Protein AF-A0A7S0WYT6-F1 (afdb_monomer_lite)

Secondary structure (DSSP, 8-state):
------------PPPP----S-EEEEE--EETTEEPTT-SEEEEE---SB-GGG-EEESHHHHSPPPTTS-EEEEEE-BBTTSPBP------EEEEEEETTT--EEEPEEEE-SSSEEEEEE--SSSS-EEEEEEETTEESSTT-EE-

pLDDT: mean 87.5, std 14.2, range [32.12, 97.56]

Radius of gyration: 25.51 Å; chains: 1; bounding box: 51×22×93 Å

Structure (mmCIF, N/CA/C/O backbone):
data_AF-A0A7S0WYT6-F1
#
_entry.id   AF-A0A7S0WYT6-F1
#
loop_
_atom_site.group_PDB
_atom_site.id
_atom_site.type_symbol
_atom_site.label_atom_id
_atom_site.label_alt_id
_atom_site.label_comp_id
_atom_site.label_asym_id
_atom_site.label_entity_id
_atom_site.label_seq_id
_atom_site.pdbx_PDB_ins_code
_atom_site.Cartn_x
_atom_site.Cartn_y
_atom_site.Cartn_z
_atom_site.occupancy
_atom_site.B_iso_or_equiv
_atom_site.auth_seq_id
_atom_site.auth_comp_id
_atom_site.auth_asym_id
_atom_site.auth_atom_id
_atom_site.pdbx_PDB_model_num
ATOM 1 N N . ALA A 1 1 ? -25.643 6.277 72.060 1.00 36.69 1 ALA A N 1
ATOM 2 C CA . ALA A 1 1 ? -26.401 6.369 70.794 1.00 36.69 1 ALA A CA 1
ATOM 3 C C . ALA A 1 1 ? -26.158 7.767 70.252 1.00 36.69 1 ALA A C 1
ATOM 5 O O . ALA A 1 1 ? -26.288 8.699 71.020 1.00 36.69 1 ALA A O 1
ATOM 6 N N . GLY A 1 2 ? -25.690 8.023 69.045 1.00 42.62 2 GLY A N 1
ATOM 7 C CA . GLY A 1 2 ? -25.698 7.273 67.800 1.00 42.62 2 GLY A CA 1
ATOM 8 C C . GLY A 1 2 ? -25.715 8.370 66.735 1.00 42.62 2 GLY A C 1
ATOM 9 O O . GLY A 1 2 ? -26.613 9.202 66.742 1.00 42.62 2 GLY A O 1
ATOM 10 N N . GLY A 1 3 ? -24.684 8.436 65.904 1.00 32.12 3 GLY A N 1
ATOM 11 C CA . GLY A 1 3 ? -24.522 9.494 64.909 1.00 32.12 3 GLY A CA 1
ATOM 12 C C . GLY A 1 3 ? -23.553 9.023 63.841 1.00 32.12 3 GLY A C 1
ATOM 13 O O . GLY A 1 3 ? -22.456 9.553 63.716 1.00 32.12 3 GLY A O 1
ATOM 14 N N . GLY A 1 4 ? -23.919 7.929 63.169 1.00 35.72 4 GLY A N 1
ATOM 15 C CA . GLY A 1 4 ? -23.145 7.349 62.078 1.00 35.72 4 GLY A CA 1
ATOM 16 C C . GLY A 1 4 ? -23.182 8.274 60.868 1.00 35.72 4 GLY A C 1
ATOM 17 O O . GLY A 1 4 ? -24.250 8.551 60.328 1.00 35.72 4 GLY A O 1
ATOM 18 N N . GLY A 1 5 ? -22.007 8.760 60.469 1.00 38.59 5 GLY A N 1
ATOM 19 C CA . GLY A 1 5 ? -21.818 9.541 59.257 1.00 38.59 5 GLY A CA 1
ATOM 20 C C . GLY A 1 5 ? -22.113 8.696 58.020 1.00 38.59 5 GLY A C 1
ATOM 21 O O . GLY A 1 5 ? -21.422 7.719 57.741 1.00 38.59 5 GLY A O 1
ATOM 22 N N . GLY A 1 6 ? -23.141 9.089 57.272 1.00 42.03 6 GLY A N 1
ATOM 23 C CA . GLY A 1 6 ? -23.425 8.572 55.939 1.00 42.03 6 GLY A CA 1
ATOM 24 C C . GLY A 1 6 ? -22.492 9.214 54.920 1.00 42.03 6 GLY A C 1
ATOM 25 O O . GLY A 1 6 ? -22.846 10.206 54.290 1.00 42.03 6 GLY A O 1
ATOM 26 N N . GLY A 1 7 ? -21.291 8.662 54.765 1.00 41.72 7 GLY A N 1
ATOM 27 C CA . GLY A 1 7 ? -20.429 8.977 53.632 1.00 41.72 7 GLY A CA 1
ATOM 28 C C . GLY A 1 7 ? -20.931 8.245 52.392 1.00 41.72 7 GLY A C 1
ATOM 29 O O . GLY A 1 7 ? -20.541 7.104 52.159 1.00 41.72 7 GLY A O 1
ATOM 30 N N . SER A 1 8 ? -21.781 8.877 51.577 1.00 53.44 8 SER A N 1
ATOM 31 C CA . SER A 1 8 ? -22.044 8.406 50.212 1.00 53.44 8 SER A CA 1
ATOM 32 C C . SER A 1 8 ? -20.834 8.743 49.335 1.00 53.44 8 SER A C 1
ATOM 34 O O . SER A 1 8 ? -20.853 9.671 48.525 1.00 53.44 8 SER A O 1
ATOM 36 N N . GLY A 1 9 ? -19.735 8.026 49.548 1.00 48.12 9 GLY A N 1
ATOM 37 C CA . GLY A 1 9 ? -18.594 8.071 48.651 1.00 48.12 9 GLY A CA 1
ATOM 38 C C . GLY A 1 9 ? -18.970 7.331 47.378 1.00 48.12 9 GLY A C 1
ATOM 39 O O . GLY A 1 9 ? -18.935 6.104 47.352 1.00 48.12 9 GLY A O 1
ATOM 40 N N . ALA A 1 10 ? -19.348 8.053 46.323 1.00 57.09 10 ALA A N 1
ATOM 41 C CA . ALA A 1 10 ? -19.330 7.485 44.983 1.00 57.09 10 ALA A CA 1
ATOM 42 C C . ALA A 1 10 ? -17.871 7.119 44.676 1.00 57.09 10 ALA A C 1
ATOM 44 O O . ALA A 1 10 ? -17.059 7.978 44.336 1.00 57.09 10 ALA A O 1
ATOM 45 N N . MET A 1 11 ? -17.511 5.856 44.896 1.00 59.53 11 MET A N 1
ATOM 46 C CA . MET A 1 11 ? -16.170 5.363 44.629 1.00 59.53 11 MET A CA 1
ATOM 47 C C . MET A 1 11 ? -16.034 5.211 43.113 1.00 59.53 11 MET A C 1
ATOM 49 O O . MET A 1 11 ? -16.543 4.263 42.519 1.00 59.53 11 MET A O 1
ATOM 53 N N . ALA A 1 12 ? -15.397 6.188 42.472 1.00 59.84 12 ALA A N 1
ATOM 54 C CA . ALA A 1 12 ? -15.002 6.068 41.079 1.00 59.84 12 ALA A CA 1
ATOM 55 C C . ALA A 1 12 ? -13.843 5.066 41.001 1.00 59.84 12 ALA A C 1
ATOM 57 O O . ALA A 1 12 ? -12.734 5.353 41.445 1.00 59.84 12 ALA A O 1
ATOM 58 N N . MET A 1 13 ? -14.111 3.873 40.475 1.00 64.19 13 MET A N 1
ATOM 59 C CA . MET A 1 13 ? -13.068 2.926 40.095 1.00 64.19 13 MET A CA 1
ATOM 60 C C . MET A 1 13 ? -12.793 3.087 38.602 1.00 64.19 13 MET A C 1
ATOM 62 O O . MET A 1 13 ? -13.696 2.931 37.780 1.00 64.19 13 MET A O 1
ATOM 66 N N . THR A 1 14 ? -11.549 3.402 38.255 1.00 71.81 14 THR A N 1
ATOM 67 C CA . THR A 1 14 ? -11.093 3.455 36.863 1.00 71.81 14 THR A CA 1
ATOM 68 C C . THR A 1 14 ? -10.536 2.090 36.485 1.00 71.81 14 THR A C 1
ATOM 70 O O . THR A 1 14 ? -9.624 1.590 37.140 1.00 71.81 14 THR A O 1
ATOM 73 N N . PHE A 1 15 ? -11.081 1.479 35.434 1.00 63.91 15 PHE A N 1
ATOM 74 C CA . PHE A 1 15 ? -10.466 0.319 34.797 1.00 63.91 15 PHE A CA 1
ATOM 75 C C . PHE A 1 15 ? -9.676 0.798 33.582 1.00 63.91 15 PHE A C 1
ATOM 77 O O . PHE A 1 15 ? -10.252 1.362 32.651 1.00 63.91 15 PHE A O 1
ATOM 84 N N . GLU A 1 16 ? -8.364 0.587 33.599 1.00 72.62 16 GLU A N 1
ATOM 85 C CA . GLU A 1 16 ? -7.486 0.944 32.490 1.00 72.62 16 GLU A CA 1
ATOM 86 C C . GLU A 1 16 ? -7.176 -0.295 31.648 1.00 72.62 16 GLU A C 1
ATOM 88 O O . GLU A 1 16 ? -6.753 -1.333 32.153 1.00 72.62 16 GLU A O 1
ATOM 93 N N . GLY A 1 17 ? -7.395 -0.185 30.340 1.00 68.00 17 GLY A N 1
ATOM 94 C CA . GLY A 1 17 ? -7.061 -1.217 29.368 1.00 68.00 17 GLY A CA 1
ATOM 95 C C . GLY A 1 17 ? -6.844 -0.597 27.993 1.00 68.00 17 GLY A C 1
ATOM 96 O O . GLY A 1 17 ? -7.594 0.287 27.582 1.00 68.00 17 GLY A O 1
ATOM 97 N N . ALA A 1 18 ? -5.814 -1.048 27.279 1.00 79.12 18 ALA A N 1
ATOM 98 C CA . ALA A 1 18 ? -5.506 -0.570 25.935 1.00 79.12 18 ALA A CA 1
ATOM 99 C C . ALA A 1 18 ? -6.104 -1.512 24.879 1.00 79.12 18 ALA A C 1
ATOM 101 O O . ALA A 1 18 ? -5.692 -2.667 24.757 1.00 79.12 18 ALA A O 1
ATOM 102 N N . LEU A 1 19 ? -7.055 -1.014 24.086 1.00 82.12 19 LEU A N 1
ATOM 103 C CA . LEU A 1 19 ? -7.553 -1.715 22.903 1.00 82.12 19 LEU A CA 1
ATOM 104 C C . LEU A 1 19 ? -6.652 -1.378 21.710 1.00 82.12 19 LEU A C 1
ATOM 106 O O . LEU A 1 19 ? -6.707 -0.274 21.178 1.00 82.12 19 LEU A O 1
ATOM 110 N N . THR A 1 20 ? -5.803 -2.320 21.302 1.00 86.38 20 THR A N 1
ATOM 111 C CA . THR A 1 20 ? -4.830 -2.119 20.208 1.00 86.38 20 THR A CA 1
ATOM 112 C C . THR A 1 20 ? -5.302 -2.653 18.860 1.00 86.38 20 THR A C 1
ATOM 114 O O . THR A 1 20 ? -4.690 -2.360 17.832 1.00 86.38 20 THR A O 1
ATOM 117 N N . LYS A 1 21 ? -6.383 -3.440 18.839 1.00 90.56 21 LYS A N 1
ATOM 118 C CA . LYS A 1 21 ? -6.998 -3.931 17.608 1.00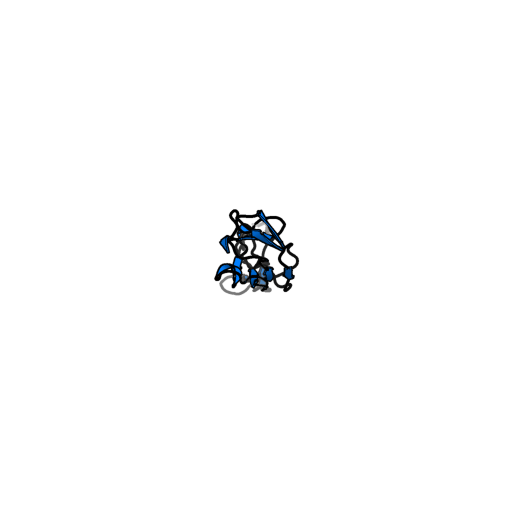 90.56 21 LYS A CA 1
ATOM 119 C C . LYS A 1 21 ? -8.188 -3.061 17.229 1.00 90.56 21 LYS A C 1
ATOM 121 O O . LYS A 1 21 ? -9.011 -2.711 18.069 1.00 90.56 21 LYS A O 1
ATOM 126 N N . ALA A 1 22 ? -8.246 -2.687 15.957 1.00 89.50 22 ALA A N 1
ATOM 127 C CA . ALA A 1 22 ? -9.388 -1.968 15.422 1.00 89.50 22 ALA A CA 1
ATOM 128 C C . ALA A 1 22 ? -10.598 -2.906 15.363 1.00 89.50 22 ALA A C 1
ATOM 130 O O . ALA A 1 22 ? -10.467 -4.090 15.045 1.00 89.50 22 ALA A O 1
ATOM 131 N N . GLY A 1 23 ? -11.780 -2.382 15.669 1.00 88.94 23 GLY A N 1
ATOM 132 C CA . GLY A 1 23 ? -12.997 -3.182 15.697 1.00 88.94 23 GLY A CA 1
ATOM 133 C C . GLY A 1 23 ? -14.072 -2.639 16.627 1.00 88.94 23 GLY A C 1
ATOM 134 O O . GLY A 1 23 ? -13.898 -1.636 17.322 1.00 88.94 23 GLY A O 1
ATOM 135 N N . GLY A 1 24 ? -15.220 -3.313 16.606 1.00 91.00 24 GLY A N 1
ATOM 136 C CA . GLY A 1 24 ? -16.305 -3.085 17.551 1.00 91.00 24 GLY A CA 1
ATOM 137 C C . GLY A 1 24 ? -16.140 -3.982 18.772 1.00 91.00 24 GLY A C 1
ATOM 138 O O . GLY A 1 24 ? -16.106 -5.203 18.644 1.00 91.00 24 GLY A O 1
ATOM 139 N N . TYR A 1 25 ? -16.085 -3.376 19.948 1.00 90.62 25 TYR A N 1
ATOM 140 C CA . TYR A 1 25 ? -16.010 -4.060 21.231 1.00 90.62 25 TYR A CA 1
ATOM 141 C C . TYR A 1 25 ? -17.313 -3.862 21.988 1.00 90.62 25 TYR A C 1
ATOM 143 O O . TYR A 1 25 ? -17.835 -2.750 22.054 1.00 90.62 25 TYR A O 1
ATOM 151 N N . VAL A 1 26 ? -17.831 -4.936 22.579 1.00 92.25 26 VAL A N 1
ATOM 152 C CA . VAL A 1 26 ? -18.978 -4.862 23.485 1.00 92.25 26 VAL A CA 1
ATOM 153 C C . VAL A 1 26 ? -18.448 -4.865 24.903 1.00 92.25 26 VAL A C 1
ATOM 155 O O . VAL A 1 26 ? -17.868 -5.847 25.359 1.00 92.25 26 VAL A O 1
ATOM 158 N N . VAL A 1 27 ? -18.671 -3.766 25.604 1.00 90.12 27 VAL A N 1
ATOM 159 C CA . VAL A 1 27 ? -18.346 -3.658 27.018 1.00 90.12 27 VAL A CA 1
ATOM 160 C C . VAL A 1 27 ? -19.629 -3.915 27.801 1.00 90.12 27 VAL A C 1
ATOM 162 O O . VAL A 1 27 ? -20.675 -3.324 27.516 1.00 90.12 27 VAL A O 1
ATOM 165 N N . ARG A 1 28 ? -19.559 -4.837 28.762 1.00 90.88 28 ARG A N 1
ATOM 166 C CA . ARG A 1 28 ? -20.655 -5.199 29.668 1.00 90.88 28 ARG A CA 1
ATOM 167 C C . ARG A 1 28 ? -20.284 -4.774 31.078 1.00 90.88 28 ARG A C 1
ATOM 169 O O . ARG A 1 28 ? -19.171 -5.034 31.522 1.00 90.88 28 ARG A O 1
ATOM 176 N N . ALA A 1 29 ? -21.233 -4.164 31.774 1.00 89.75 29 ALA A N 1
ATOM 177 C CA . ALA A 1 29 ? -21.134 -3.911 33.201 1.00 89.75 29 ALA A CA 1
ATOM 178 C C . ALA A 1 29 ? -22.257 -4.681 33.892 1.00 89.75 29 ALA A C 1
ATOM 180 O O . ALA A 1 29 ? -23.423 -4.539 33.517 1.00 89.75 29 ALA A O 1
ATOM 181 N N . THR A 1 30 ? -21.903 -5.503 34.877 1.00 92.31 30 THR A N 1
ATOM 182 C CA . THR A 1 30 ? -22.855 -6.336 35.616 1.00 92.31 30 THR A CA 1
ATOM 183 C C . THR A 1 30 ? -22.633 -6.217 37.116 1.00 92.31 30 THR A C 1
ATOM 185 O O . THR A 1 30 ? -21.488 -6.197 37.561 1.00 92.31 30 THR A O 1
ATOM 188 N N . VAL A 1 31 ? -23.714 -6.227 37.891 1.00 91.12 31 VAL A N 1
ATOM 189 C CA . VAL A 1 31 ? -23.699 -6.373 39.352 1.00 91.12 31 VAL A CA 1
ATOM 190 C C . VAL A 1 31 ? -24.420 -7.676 39.679 1.00 91.12 31 VAL A C 1
ATOM 192 O O . VAL A 1 31 ? -25.550 -7.870 39.240 1.00 91.12 31 VAL A O 1
ATOM 195 N N . GLU A 1 32 ? -23.750 -8.598 40.375 1.00 92.38 32 GLU A N 1
ATOM 196 C CA . GLU A 1 32 ? -24.288 -9.938 40.689 1.00 92.38 32 GLU A CA 1
ATOM 197 C C . GLU A 1 32 ? -24.815 -10.694 39.448 1.00 92.38 32 GLU A C 1
ATOM 199 O O . GLU A 1 32 ? -25.843 -11.365 39.480 1.00 92.38 32 GLU A O 1
ATOM 204 N N . GLY A 1 33 ? -24.135 -10.534 38.308 1.00 89.69 33 GLY A N 1
ATOM 205 C CA . GLY A 1 33 ? -24.532 -11.146 37.035 1.00 89.69 33 GLY A CA 1
ATOM 206 C C . GLY A 1 33 ? -25.697 -10.457 36.311 1.00 89.69 33 GLY A C 1
ATOM 207 O O . GLY A 1 33 ? -26.040 -10.869 35.205 1.00 89.69 33 GLY A O 1
ATOM 208 N N . LYS A 1 34 ? -26.282 -9.390 36.872 1.00 91.44 34 LYS A N 1
ATOM 209 C CA . LYS A 1 34 ? -27.325 -8.582 36.220 1.00 91.44 34 LYS A CA 1
ATOM 210 C C . LYS A 1 34 ? -26.717 -7.360 35.550 1.00 91.44 34 LYS A C 1
ATOM 212 O O . LYS A 1 34 ? -25.911 -6.659 36.156 1.00 91.44 34 LYS A O 1
ATOM 217 N N . GLU A 1 35 ? -27.109 -7.091 34.311 1.00 93.25 35 GLU A N 1
ATOM 218 C CA . GLU A 1 35 ? -26.617 -5.934 33.563 1.00 93.25 35 GLU A CA 1
ATOM 219 C C . GLU A 1 35 ? -27.028 -4.619 34.234 1.00 93.25 35 GLU A C 1
ATOM 221 O O . GLU A 1 35 ? -28.165 -4.432 34.675 1.00 93.25 35 GLU A O 1
ATOM 226 N N . VAL A 1 36 ? -26.075 -3.696 34.318 1.00 93.38 36 VAL A N 1
ATOM 227 C CA . VAL A 1 36 ? -26.322 -2.346 34.818 1.00 93.38 36 VAL A CA 1
ATOM 228 C C . VAL A 1 36 ? -27.105 -1.569 33.761 1.00 93.38 36 VAL A C 1
ATOM 230 O O . VAL A 1 36 ? -26.815 -1.652 32.569 1.00 93.38 36 VAL A O 1
ATOM 233 N N . ARG A 1 37 ? -28.086 -0.764 34.183 1.00 91.31 37 ARG A N 1
ATOM 234 C CA . ARG A 1 37 ? -28.873 0.077 33.269 1.00 91.31 37 ARG A CA 1
ATOM 235 C C . ARG A 1 37 ? -27.957 0.927 32.378 1.00 91.31 37 ARG A C 1
ATOM 237 O O . ARG A 1 37 ? -27.081 1.631 32.873 1.00 91.31 37 ARG A O 1
ATOM 244 N N . GLY A 1 38 ? -28.202 0.892 31.068 1.00 89.25 38 GLY A N 1
ATOM 245 C CA . GLY A 1 38 ? -27.382 1.594 30.073 1.00 89.25 38 GLY A CA 1
ATOM 246 C C . GLY A 1 38 ? -26.171 0.799 29.569 1.00 89.25 38 GLY A C 1
ATOM 247 O O . GLY A 1 38 ? -25.394 1.335 28.780 1.00 89.25 38 GLY A O 1
ATOM 248 N N . TRP A 1 39 ? -26.031 -0.460 29.993 1.00 92.31 39 TRP A N 1
ATOM 249 C CA . TRP A 1 39 ? -25.067 -1.434 29.486 1.00 92.31 39 TRP A CA 1
ATOM 250 C C . TRP A 1 39 ? -25.807 -2.663 28.938 1.00 92.31 39 TRP A C 1
ATOM 252 O O . TRP A 1 39 ? -26.894 -2.960 29.431 1.00 92.31 39 TRP A O 1
ATOM 262 N N . PRO A 1 40 ? -25.257 -3.377 27.938 1.00 93.19 40 PRO A N 1
ATOM 263 C CA . PRO A 1 40 ? -23.948 -3.189 27.300 1.00 93.19 40 PRO A CA 1
ATOM 264 C C . PRO A 1 40 ? -23.813 -1.924 26.442 1.00 93.19 40 PRO A C 1
ATOM 266 O O . PRO A 1 40 ? -24.799 -1.351 25.982 1.00 93.19 40 PRO A O 1
ATOM 269 N N . ARG A 1 41 ? -22.565 -1.515 26.182 1.00 92.75 41 ARG A N 1
ATOM 270 C CA . ARG A 1 41 ? -22.226 -0.435 25.241 1.00 92.75 41 ARG A CA 1
ATOM 271 C C . ARG A 1 41 ? -21.231 -0.913 24.194 1.00 92.75 41 ARG A C 1
ATOM 273 O O . ARG A 1 41 ? -20.374 -1.747 24.475 1.00 92.75 41 ARG A O 1
ATOM 280 N N . ILE A 1 42 ? -21.340 -0.351 22.993 1.00 91.69 42 ILE A N 1
ATOM 281 C CA . ILE A 1 42 ? -20.407 -0.609 21.896 1.00 91.69 42 ILE A CA 1
ATOM 282 C C . ILE A 1 42 ? -19.336 0.479 21.894 1.00 91.69 42 ILE A C 1
ATOM 284 O O . ILE A 1 42 ? -19.653 1.667 21.833 1.00 91.69 42 ILE A O 1
ATOM 288 N N . VAL A 1 43 ? -18.075 0.062 21.916 1.00 90.44 43 VAL A N 1
ATOM 289 C CA . VAL A 1 43 ? -16.901 0.913 21.718 1.00 90.44 43 VAL A CA 1
ATOM 290 C C . VAL A 1 43 ? -16.320 0.587 20.348 1.00 90.44 43 VAL A C 1
ATOM 292 O O . VAL A 1 43 ? -16.053 -0.575 20.049 1.00 90.44 43 VAL A O 1
ATOM 295 N N . ARG A 1 44 ? -16.146 1.596 19.492 1.00 91.00 44 ARG A N 1
ATOM 296 C CA . ARG A 1 44 ? -15.489 1.433 18.189 1.00 91.00 44 ARG A CA 1
ATOM 297 C C . ARG A 1 44 ? -14.061 1.938 18.287 1.00 91.00 44 ARG A C 1
ATOM 299 O O . ARG A 1 44 ? -13.845 3.100 18.616 1.00 91.00 44 ARG A O 1
ATOM 306 N N . VAL A 1 45 ? -13.114 1.068 17.971 1.00 90.00 45 VAL A N 1
ATOM 307 C CA . VAL A 1 45 ? -11.697 1.408 17.856 1.00 90.00 45 VAL A CA 1
ATOM 308 C C . VAL A 1 45 ? -11.380 1.505 16.373 1.00 90.00 45 VAL A C 1
ATOM 310 O O . VAL A 1 45 ? -11.507 0.519 15.646 1.00 90.00 45 VAL A O 1
ATOM 313 N N . ALA A 1 46 ? -11.027 2.702 15.916 1.00 89.50 46 ALA A N 1
ATOM 314 C CA . ALA A 1 46 ? -10.546 2.906 14.558 1.00 89.50 46 ALA A CA 1
ATOM 315 C C . ALA A 1 46 ? -9.064 2.498 14.457 1.00 89.50 46 ALA A C 1
ATOM 317 O O . ALA A 1 46 ? -8.349 2.566 15.460 1.00 89.50 46 ALA A O 1
ATOM 318 N N . PRO A 1 47 ? -8.588 2.096 13.268 1.00 92.12 47 PRO A N 1
ATOM 319 C CA . PRO A 1 47 ? -7.158 1.967 13.008 1.00 92.12 47 PRO A CA 1
ATOM 320 C C . PRO A 1 47 ? -6.421 3.274 13.322 1.00 92.12 47 PRO A C 1
ATOM 322 O O . PRO A 1 47 ? -6.963 4.366 13.133 1.00 92.12 47 PRO A O 1
ATOM 325 N N . GLY A 1 48 ? -5.182 3.155 13.788 1.00 90.19 48 GLY A N 1
ATOM 326 C CA . GLY A 1 48 ? -4.296 4.292 14.007 1.00 90.19 48 GLY A CA 1
ATOM 327 C C . GLY A 1 48 ? -3.749 4.889 12.706 1.00 90.19 48 GLY A C 1
ATOM 328 O O . GLY A 1 48 ? -4.132 4.515 11.596 1.00 90.19 48 GLY A O 1
ATOM 329 N N . ALA A 1 49 ? -2.805 5.821 12.853 1.00 91.81 49 ALA A N 1
ATOM 330 C CA . ALA A 1 49 ? -2.101 6.415 11.722 1.00 91.81 49 ALA A CA 1
ATOM 331 C C . ALA A 1 49 ? -1.335 5.357 10.912 1.00 91.81 49 ALA A C 1
ATOM 333 O O . ALA A 1 49 ? -0.780 4.404 11.469 1.00 91.81 49 ALA A O 1
ATOM 334 N N . VAL A 1 50 ? -1.273 5.566 9.596 1.00 94.75 50 VAL A N 1
ATOM 335 C CA . VAL A 1 50 ? -0.598 4.662 8.662 1.00 94.75 50 VAL A CA 1
ATOM 336 C C . VAL A 1 50 ? 0.878 4.503 9.032 1.00 94.75 50 VAL A C 1
ATOM 338 O O . VAL A 1 50 ? 1.604 5.475 9.244 1.00 94.75 50 VAL A O 1
ATOM 341 N N . ALA A 1 51 ? 1.338 3.257 9.052 1.00 94.19 51 ALA A N 1
ATOM 342 C CA . ALA A 1 51 ? 2.722 2.875 9.254 1.00 94.19 51 ALA A CA 1
ATOM 343 C C . ALA A 1 51 ? 3.260 2.183 7.993 1.00 94.19 51 ALA A C 1
ATOM 345 O O . ALA A 1 51 ? 2.923 1.035 7.693 1.00 94.19 51 ALA A O 1
ATOM 346 N N . ALA A 1 52 ? 4.167 2.858 7.279 1.00 93.25 52 ALA A N 1
ATOM 347 C CA . ALA A 1 52 ? 4.796 2.321 6.069 1.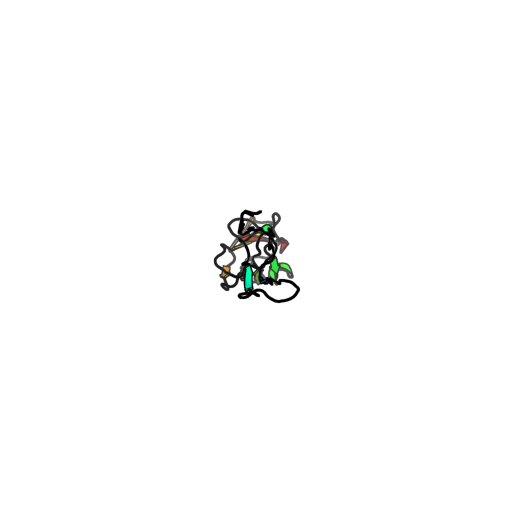00 93.25 52 ALA A CA 1
ATOM 348 C C . ALA A 1 52 ? 5.409 0.926 6.299 1.00 93.25 52 ALA A C 1
ATOM 350 O O . ALA A 1 52 ? 5.160 0.010 5.527 1.00 93.25 52 ALA A O 1
ATOM 351 N N . ALA A 1 53 ? 6.105 0.722 7.423 1.00 91.19 53 ALA A N 1
ATOM 352 C CA . ALA A 1 53 ? 6.755 -0.549 7.763 1.00 91.19 53 ALA A CA 1
ATOM 353 C C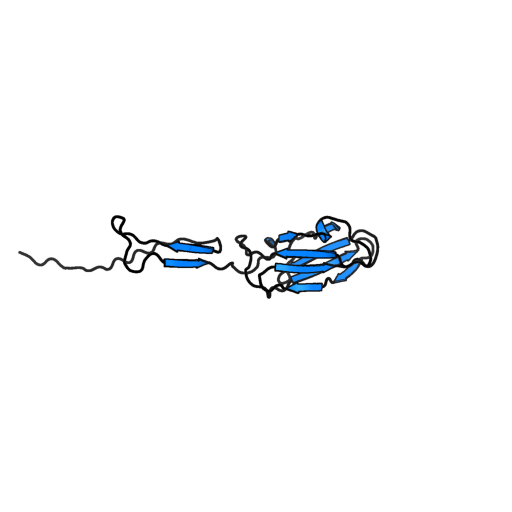 . ALA A 1 53 ? 5.790 -1.726 8.028 1.00 91.19 53 ALA A C 1
ATOM 355 O O . ALA A 1 53 ? 6.232 -2.871 8.118 1.00 91.19 53 ALA A O 1
ATOM 356 N N . LYS A 1 54 ? 4.491 -1.460 8.212 1.00 92.19 54 LYS A N 1
ATOM 357 C CA . LYS A 1 54 ? 3.453 -2.489 8.393 1.00 92.19 54 LYS A CA 1
ATOM 358 C C . LYS A 1 54 ? 2.563 -2.657 7.166 1.00 92.19 54 LYS A C 1
ATOM 360 O O . LYS A 1 54 ? 1.807 -3.621 7.115 1.00 92.19 54 LYS A O 1
ATOM 365 N N . THR A 1 55 ? 2.649 -1.742 6.202 1.00 93.88 55 THR A N 1
ATOM 366 C CA . THR A 1 55 ? 1.863 -1.776 4.965 1.00 93.88 55 THR A CA 1
ATOM 367 C C . THR A 1 55 ? 2.172 -3.050 4.186 1.00 93.88 55 THR A C 1
ATOM 369 O O . THR A 1 55 ? 3.327 -3.468 4.079 1.00 93.88 55 THR A O 1
ATOM 372 N N . LEU A 1 56 ? 1.127 -3.677 3.653 1.00 93.69 56 LEU A N 1
ATOM 373 C CA . LEU A 1 56 ? 1.244 -4.906 2.882 1.00 93.69 56 LEU A CA 1
ATOM 374 C C . LEU A 1 56 ? 1.186 -4.596 1.393 1.00 93.69 56 LEU A C 1
ATOM 376 O O . LEU A 1 56 ? 0.386 -3.773 0.952 1.00 93.69 56 LEU A O 1
ATOM 380 N N . LEU A 1 57 ? 2.023 -5.291 0.630 1.00 93.75 57 LEU A N 1
ATOM 381 C CA . LEU A 1 57 ? 2.029 -5.248 -0.824 1.00 93.75 57 LEU A CA 1
ATOM 382 C C . LEU A 1 57 ? 1.705 -6.641 -1.351 1.00 93.75 57 LEU A C 1
ATOM 384 O O . LEU A 1 57 ? 2.238 -7.635 -0.851 1.00 93.75 57 LEU A O 1
ATOM 388 N N . CYS A 1 58 ? 0.863 -6.713 -2.370 1.00 88.81 58 CYS A N 1
ATOM 389 C CA . CYS A 1 58 ? 0.552 -7.944 -3.078 1.00 88.81 58 CYS A CA 1
ATOM 390 C C . CYS A 1 58 ? 0.280 -7.648 -4.554 1.00 88.81 58 CYS A C 1
ATOM 392 O O . CYS A 1 58 ? 0.037 -6.512 -4.943 1.00 88.81 58 CYS A O 1
ATOM 394 N N . GLY A 1 59 ? 0.332 -8.675 -5.394 1.00 85.12 59 GLY A N 1
ATOM 395 C CA . GLY A 1 59 ? 0.013 -8.546 -6.811 1.00 85.12 59 GLY A CA 1
ATOM 396 C C . GLY A 1 59 ? 1.151 -8.955 -7.727 1.00 85.12 59 GLY A C 1
ATOM 397 O O . GLY A 1 59 ? 2.221 -9.396 -7.306 1.00 85.12 59 GLY A O 1
ATOM 398 N N . GLU A 1 60 ? 0.869 -8.834 -9.014 1.00 81.00 60 GLU A N 1
ATOM 399 C CA . GLU A 1 60 ? 1.666 -9.421 -10.079 1.00 81.00 60 GLU A CA 1
ATOM 400 C C . GLU A 1 60 ? 3.069 -8.835 -10.162 1.00 81.00 60 GLU A C 1
ATOM 402 O O . GLU A 1 60 ? 4.014 -9.589 -10.367 1.00 81.00 60 GLU A O 1
ATOM 407 N N . ALA A 1 61 ? 3.217 -7.533 -9.909 1.00 82.38 61 ALA A N 1
ATOM 408 C CA . ALA A 1 61 ? 4.516 -6.867 -9.921 1.00 82.38 61 ALA A CA 1
ATOM 409 C C . ALA A 1 61 ? 5.527 -7.465 -8.922 1.00 82.38 61 ALA A C 1
ATOM 411 O O . ALA A 1 61 ? 6.714 -7.209 -9.057 1.00 82.38 61 ALA A O 1
ATOM 412 N N . LEU A 1 62 ? 5.085 -8.242 -7.922 1.00 85.94 62 LEU A N 1
ATOM 413 C CA . LEU A 1 62 ? 5.963 -8.948 -6.976 1.00 85.94 62 LEU A CA 1
ATOM 414 C C . LEU A 1 62 ? 6.091 -10.449 -7.258 1.00 85.94 62 LEU A C 1
ATOM 416 O O . LEU A 1 62 ? 6.981 -11.096 -6.711 1.00 85.94 62 LEU A O 1
ATOM 420 N N . ALA A 1 63 ? 5.168 -11.019 -8.032 1.00 82.94 63 ALA A N 1
ATOM 421 C CA . ALA A 1 63 ? 5.050 -12.462 -8.228 1.00 82.94 63 ALA A CA 1
ATOM 422 C C . ALA A 1 63 ? 5.601 -12.933 -9.579 1.00 82.94 63 ALA A C 1
ATOM 424 O O . ALA A 1 63 ? 5.972 -14.099 -9.711 1.00 82.94 63 ALA A O 1
ATOM 425 N N . ARG A 1 64 ? 5.634 -12.051 -10.583 1.00 85.81 64 ARG A N 1
ATOM 426 C CA . ARG A 1 64 ? 6.111 -12.358 -11.933 1.00 85.81 64 ARG A CA 1
ATOM 427 C C . ARG A 1 64 ? 7.027 -11.251 -12.464 1.00 85.81 64 ARG A C 1
ATOM 429 O O . ARG A 1 64 ? 6.863 -10.103 -12.055 1.00 85.81 64 ARG A O 1
ATOM 436 N N . PRO A 1 65 ? 7.933 -11.579 -13.402 1.00 88.00 65 PRO A N 1
ATOM 437 C CA . PRO A 1 65 ? 8.696 -10.570 -14.125 1.00 88.00 65 PRO A CA 1
ATOM 438 C C . PRO A 1 65 ? 7.771 -9.587 -14.843 1.00 88.00 65 PRO A C 1
ATOM 440 O O . PRO A 1 65 ? 6.714 -9.976 -15.358 1.00 88.00 65 PRO A O 1
ATOM 443 N N . LEU A 1 66 ? 8.185 -8.325 -14.906 1.00 91.69 66 LEU A N 1
ATOM 444 C CA . LEU A 1 66 ? 7.446 -7.300 -15.638 1.00 91.69 66 LEU A CA 1
ATOM 445 C C . LEU A 1 66 ? 7.535 -7.548 -17.146 1.00 91.69 66 LEU A C 1
ATOM 447 O O . LEU A 1 66 ? 8.565 -7.967 -17.677 1.00 91.69 66 LEU A O 1
ATOM 451 N N . VAL A 1 67 ? 6.454 -7.226 -17.854 1.00 93.56 67 VAL A N 1
ATOM 452 C CA . VAL A 1 67 ? 6.440 -7.217 -19.319 1.00 93.56 67 VAL A CA 1
ATOM 453 C C . VAL A 1 67 ? 6.725 -5.798 -19.796 1.00 93.56 67 VAL A C 1
ATOM 455 O O . VAL A 1 67 ? 6.055 -4.847 -19.395 1.00 93.56 67 VAL A O 1
ATOM 458 N N . VAL A 1 68 ? 7.730 -5.653 -20.660 1.00 95.06 68 VAL A N 1
ATOM 459 C CA . VAL A 1 68 ? 8.143 -4.353 -21.203 1.00 95.06 68 VAL A CA 1
ATOM 460 C C . VAL A 1 68 ? 6.969 -3.669 -21.904 1.00 95.06 68 VAL A C 1
ATOM 462 O O . VAL A 1 68 ? 6.291 -4.276 -22.731 1.00 95.06 68 VAL A O 1
ATOM 465 N N . GLY A 1 69 ? 6.733 -2.401 -21.569 1.00 94.38 69 GLY A N 1
ATOM 466 C CA . GLY A 1 69 ? 5.656 -1.584 -22.126 1.00 94.38 69 GLY A CA 1
ATOM 467 C C . GLY A 1 69 ? 4.254 -1.903 -21.595 1.00 94.38 69 GLY A C 1
ATOM 468 O O . GLY A 1 69 ? 3.318 -1.180 -21.929 1.00 94.38 69 GLY A O 1
ATOM 469 N N . ALA A 1 70 ? 4.088 -2.933 -20.758 1.00 95.06 70 ALA A N 1
ATOM 470 C CA . ALA A 1 70 ? 2.798 -3.292 -20.177 1.00 95.06 70 ALA A CA 1
ATOM 471 C C . ALA A 1 70 ? 2.673 -2.776 -18.728 1.00 95.06 70 ALA A C 1
ATOM 473 O O . ALA A 1 70 ? 3.534 -3.082 -17.895 1.00 95.06 70 ALA A O 1
ATOM 474 N N . PRO A 1 71 ? 1.591 -2.049 -18.385 1.00 94.31 71 PRO A N 1
ATOM 475 C CA . PRO A 1 71 ? 1.317 -1.671 -17.004 1.00 94.31 71 PRO A CA 1
ATOM 476 C C . PRO A 1 71 ? 1.071 -2.922 -16.163 1.00 94.31 71 PRO A C 1
ATOM 478 O O . PRO A 1 71 ? 0.168 -3.707 -16.454 1.00 94.31 71 PRO A O 1
ATOM 481 N N . THR A 1 72 ? 1.859 -3.099 -15.108 1.00 94.44 72 THR A N 1
ATOM 482 C CA . THR A 1 72 ? 1.720 -4.228 -14.184 1.00 94.44 72 THR A CA 1
ATOM 483 C C . THR A 1 72 ? 1.132 -3.738 -12.860 1.00 94.44 72 THR A C 1
ATOM 485 O O . THR A 1 72 ? 1.734 -2.869 -12.219 1.00 94.44 72 THR A O 1
ATOM 488 N N . PRO A 1 73 ? -0.035 -4.256 -12.434 1.00 93.94 73 PRO A N 1
ATOM 489 C CA . PRO A 1 73 ? -0.693 -3.810 -11.217 1.00 93.94 73 PRO A CA 1
ATOM 490 C C . PRO A 1 73 ? -0.021 -4.358 -9.950 1.00 93.94 73 PRO A C 1
ATOM 492 O O . PRO A 1 73 ? 0.473 -5.490 -9.893 1.00 93.94 73 PRO A O 1
ATOM 495 N N . LEU A 1 74 ? -0.080 -3.547 -8.900 1.00 94.62 74 LEU A N 1
ATOM 496 C CA . LEU A 1 74 ? 0.341 -3.841 -7.540 1.00 94.62 74 LEU A CA 1
ATOM 497 C C . LEU A 1 74 ? -0.742 -3.344 -6.579 1.00 94.62 74 LEU A C 1
ATOM 499 O O . LEU A 1 74 ? -1.063 -2.159 -6.546 1.00 94.62 74 LEU A O 1
ATOM 503 N N . ALA A 1 75 ? -1.288 -4.244 -5.775 1.00 95.25 75 ALA A N 1
ATOM 504 C CA . ALA A 1 75 ? -2.203 -3.907 -4.699 1.00 95.25 75 ALA A CA 1
ATOM 505 C C . ALA A 1 75 ? -1.427 -3.572 -3.416 1.00 95.25 75 ALA A C 1
ATOM 507 O O . ALA A 1 75 ? -0.429 -4.208 -3.063 1.00 95.25 75 ALA A O 1
ATOM 508 N N . ILE A 1 76 ? -1.896 -2.545 -2.718 1.00 96.31 76 ILE A N 1
ATOM 509 C CA . ILE A 1 76 ? -1.269 -1.986 -1.523 1.00 96.31 76 ILE A CA 1
ATOM 510 C C . ILE A 1 76 ? -2.360 -1.848 -0.467 1.00 96.31 76 ILE A C 1
ATOM 512 O O . ILE A 1 76 ? -3.357 -1.173 -0.700 1.00 96.31 76 ILE A O 1
ATOM 516 N N . GLN A 1 77 ? -2.168 -2.454 0.701 1.00 96.50 77 GLN A N 1
ATOM 517 C CA . GLN A 1 77 ? -3.050 -2.279 1.855 1.00 96.50 77 GLN A CA 1
ATOM 518 C C . GLN A 1 77 ? -2.287 -1.543 2.949 1.00 96.50 77 GLN A C 1
ATOM 520 O O . GLN A 1 77 ? -1.348 -2.098 3.537 1.00 96.50 77 GLN A O 1
ATOM 525 N N . THR A 1 78 ? -2.690 -0.307 3.246 1.00 95.75 78 THR A N 1
ATOM 526 C CA . THR A 1 78 ? -2.081 0.445 4.344 1.00 95.75 78 THR A CA 1
ATOM 527 C C . THR A 1 78 ? -2.514 -0.130 5.688 1.00 95.75 78 THR A C 1
ATOM 529 O O . THR A 1 78 ? -3.652 -0.573 5.876 1.00 95.75 78 THR A O 1
ATOM 532 N N . MET A 1 79 ? -1.560 -0.164 6.616 1.00 95.25 79 MET A N 1
ATOM 533 C CA . MET A 1 79 ? -1.725 -0.703 7.964 1.00 95.25 79 MET A CA 1
ATOM 534 C C . MET A 1 79 ? -1.213 0.308 8.981 1.00 95.25 79 MET A C 1
ATOM 536 O O . MET A 1 79 ? -0.252 1.024 8.697 1.00 95.25 79 MET A O 1
ATOM 540 N N . ASP A 1 80 ? -1.788 0.329 10.177 1.00 94.12 80 ASP A N 1
ATOM 541 C CA . ASP A 1 80 ? -1.235 1.076 11.305 1.00 94.12 80 ASP A CA 1
ATOM 542 C C . ASP A 1 80 ? -0.071 0.328 11.990 1.00 94.12 80 ASP A C 1
ATOM 544 O O . ASP A 1 80 ? 0.282 -0.806 11.647 1.00 94.12 80 ASP A O 1
ATOM 548 N N . ALA A 1 81 ? 0.540 0.956 12.997 1.00 92.38 81 ALA A N 1
ATOM 549 C CA . ALA A 1 81 ? 1.650 0.365 13.752 1.00 92.38 81 ALA A CA 1
ATOM 550 C C . ALA A 1 81 ? 1.276 -0.935 14.502 1.00 92.38 81 ALA A C 1
ATOM 552 O O . ALA A 1 81 ? 2.151 -1.762 14.777 1.00 92.38 81 ALA A O 1
ATOM 553 N N . HIS A 1 82 ? -0.011 -1.138 14.796 1.00 91.44 82 HIS A N 1
ATOM 554 C CA . HIS A 1 82 ? -0.559 -2.315 15.473 1.00 91.44 82 HIS A CA 1
ATOM 555 C C . HIS A 1 82 ? -1.009 -3.416 14.493 1.00 91.44 82 HIS A C 1
ATOM 557 O O . HIS A 1 82 ? -1.493 -4.477 14.917 1.00 91.44 82 HIS A O 1
ATOM 563 N N . GLY A 1 83 ? -0.808 -3.201 13.188 1.00 91.12 83 GLY A N 1
ATOM 564 C CA . GLY A 1 83 ? -1.186 -4.126 12.124 1.00 91.12 83 GLY A CA 1
ATOM 565 C C . GLY A 1 83 ? -2.691 -4.162 11.868 1.00 91.12 83 GLY A C 1
ATOM 566 O O . GLY A 1 83 ? -3.206 -5.208 11.475 1.00 91.12 83 GLY A O 1
ATOM 567 N N . ASN A 1 84 ? -3.405 -3.073 12.150 1.00 94.06 84 ASN A N 1
ATOM 568 C CA . ASN A 1 84 ? -4.793 -2.911 11.734 1.00 94.06 84 ASN A CA 1
ATOM 569 C C . ASN A 1 84 ? -4.828 -2.320 10.325 1.00 94.06 84 ASN A C 1
ATOM 571 O O . ASN A 1 84 ? -4.133 -1.339 10.061 1.00 94.06 84 ASN A O 1
ATOM 575 N N . ALA A 1 85 ? -5.660 -2.882 9.449 1.00 93.81 85 ALA A N 1
ATOM 576 C CA . ALA A 1 85 ? -5.914 -2.304 8.136 1.00 93.81 85 ALA A CA 1
ATOM 577 C C . ALA A 1 85 ? -6.535 -0.923 8.304 1.00 93.81 85 ALA A C 1
ATOM 579 O O . ALA A 1 85 ? -7.542 -0.776 9.000 1.00 93.81 85 ALA A O 1
ATOM 580 N N . CYS A 1 86 ? -5.920 0.086 7.696 1.00 94.25 86 CYS A N 1
ATOM 581 C CA . CYS A 1 86 ? -6.508 1.411 7.650 1.00 94.25 86 CYS A CA 1
ATOM 582 C C . CYS A 1 86 ? -7.828 1.326 6.878 1.00 94.25 86 CYS A C 1
ATOM 584 O O . CYS A 1 86 ? -7.910 0.622 5.880 1.00 94.25 86 CYS A O 1
ATOM 586 N N . ALA A 1 87 ? -8.854 2.021 7.368 1.00 90.19 87 ALA A N 1
ATOM 587 C CA . ALA A 1 87 ? -10.202 1.994 6.792 1.00 90.19 87 ALA A CA 1
ATOM 588 C C . ALA A 1 87 ? -10.502 3.219 5.911 1.00 90.19 87 ALA A C 1
ATOM 590 O O . ALA A 1 87 ? -11.617 3.375 5.423 1.00 90.19 87 ALA A O 1
ATOM 591 N N . ALA A 1 88 ? -9.530 4.120 5.767 1.00 91.44 88 ALA A N 1
ATOM 592 C CA . ALA A 1 88 ? -9.649 5.350 5.004 1.00 91.44 88 ALA A CA 1
ATOM 593 C C . ALA A 1 88 ? -8.464 5.485 4.046 1.00 91.44 88 ALA A C 1
ATOM 595 O O . ALA A 1 88 ? -7.332 5.121 4.383 1.00 91.44 88 ALA A O 1
ATOM 596 N N . GLY A 1 89 ? -8.751 6.025 2.863 1.00 92.69 89 GLY A N 1
ATOM 597 C CA . GLY A 1 89 ? -7.739 6.470 1.910 1.00 92.69 89 GLY A CA 1
ATOM 598 C C . GLY A 1 89 ? -7.062 7.783 2.313 1.00 92.69 89 GLY A C 1
ATOM 599 O O . GLY A 1 89 ? -7.132 8.221 3.463 1.00 92.69 89 GLY A O 1
ATOM 600 N N . GLY A 1 90 ? -6.431 8.436 1.341 1.00 94.19 90 GLY A N 1
ATOM 601 C CA . GLY A 1 90 ? -5.783 9.740 1.493 1.00 94.19 90 GLY A CA 1
ATOM 602 C C . GLY A 1 90 ? -4.347 9.693 2.018 1.00 94.19 90 GLY A C 1
AT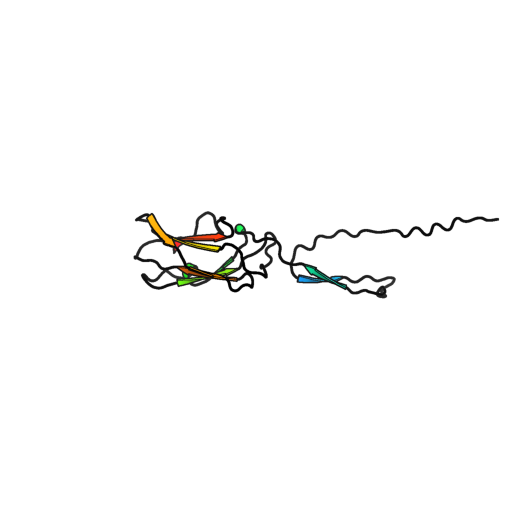OM 603 O O . GLY A 1 90 ? -3.760 10.744 2.269 1.00 94.19 90 GLY A O 1
ATOM 604 N N . ALA A 1 91 ? -3.761 8.506 2.180 1.00 94.56 91 ALA A N 1
ATOM 605 C CA . ALA A 1 91 ? -2.330 8.394 2.423 1.00 94.56 91 ALA A CA 1
ATOM 606 C C . ALA A 1 91 ? -1.562 8.734 1.140 1.00 94.56 91 ALA A C 1
ATOM 608 O O . ALA A 1 91 ? -1.946 8.340 0.041 1.00 94.56 91 ALA A O 1
ATOM 609 N N . GLU A 1 92 ? -0.443 9.436 1.286 1.00 95.25 92 GLU A N 1
ATOM 610 C CA . GLU A 1 92 ? 0.468 9.700 0.177 1.00 95.25 92 GLU A CA 1
ATOM 611 C C . GLU A 1 92 ? 1.211 8.407 -0.177 1.00 95.25 92 GLU A C 1
ATOM 613 O O . GLU A 1 92 ? 2.157 8.024 0.511 1.00 95.25 92 GLU A O 1
ATOM 618 N N . VAL A 1 93 ? 0.755 7.705 -1.212 1.00 96.25 93 VAL A N 1
ATOM 619 C CA . VAL A 1 93 ? 1.342 6.443 -1.677 1.00 96.25 93 VAL A CA 1
ATOM 620 C C . VAL A 1 93 ? 2.021 6.667 -3.022 1.00 96.25 93 VAL A C 1
ATOM 622 O O . VAL A 1 93 ? 1.424 7.235 -3.934 1.00 96.25 93 VAL A O 1
ATOM 625 N N . SER A 1 94 ? 3.254 6.184 -3.162 1.00 96.00 94 SER A N 1
ATOM 626 C CA . SER A 1 94 ? 4.007 6.235 -4.417 1.00 96.00 94 SER A CA 1
ATOM 627 C C . SER A 1 94 ? 4.677 4.899 -4.723 1.00 96.00 94 SER A C 1
ATOM 629 O O . SER A 1 94 ? 5.054 4.142 -3.824 1.00 96.00 94 SER A O 1
ATOM 631 N N . ALA A 1 95 ? 4.819 4.607 -6.015 1.00 95.69 95 ALA A N 1
ATOM 632 C CA . ALA A 1 95 ? 5.535 3.448 -6.526 1.00 95.69 95 ALA A CA 1
ATOM 633 C C . ALA A 1 95 ? 6.470 3.893 -7.652 1.00 95.69 95 ALA A C 1
ATOM 635 O O . ALA A 1 95 ? 6.076 4.686 -8.504 1.00 95.69 95 ALA A O 1
ATOM 636 N N . SER A 1 96 ? 7.700 3.391 -7.672 1.00 95.50 96 SER A N 1
ATOM 637 C CA . SER A 1 96 ? 8.672 3.698 -8.720 1.00 95.50 96 SER A CA 1
ATOM 638 C C . SER A 1 96 ? 9.564 2.506 -9.027 1.00 95.50 96 SER A C 1
ATOM 640 O O . SER A 1 96 ? 9.845 1.669 -8.169 1.00 95.50 96 SER A O 1
ATOM 642 N N . LEU A 1 97 ? 10.012 2.427 -10.272 1.00 95.75 97 LEU A N 1
ATOM 643 C CA . LEU A 1 97 ? 10.975 1.453 -10.753 1.00 95.75 97 LEU A CA 1
ATOM 644 C C . LEU A 1 97 ? 12.318 2.143 -10.983 1.00 95.75 97 LEU A C 1
ATOM 646 O O . LEU A 1 97 ? 12.367 3.262 -11.492 1.00 95.75 97 LEU A O 1
ATOM 650 N N . LYS A 1 98 ? 13.411 1.454 -10.653 1.00 96.31 98 LYS A N 1
ATOM 651 C CA . LYS A 1 98 ? 14.777 1.858 -11.001 1.00 96.31 98 LYS A CA 1
ATOM 652 C C . LYS A 1 98 ? 15.513 0.720 -11.697 1.00 96.31 98 LYS A C 1
ATOM 654 O O . LYS A 1 98 ? 15.714 -0.332 -11.095 1.00 96.31 98 LYS A O 1
ATOM 659 N N . HIS A 1 99 ? 15.937 0.935 -12.935 1.00 96.50 99 HIS A N 1
ATOM 660 C CA . HIS A 1 99 ? 16.675 -0.052 -13.708 1.00 96.50 99 HIS A CA 1
ATOM 661 C C . HIS A 1 99 ? 18.073 -0.218 -13.115 1.00 96.50 99 HIS A C 1
ATOM 663 O O . HIS A 1 99 ? 18.794 0.764 -12.913 1.00 96.50 99 HIS A O 1
ATOM 669 N N . VAL A 1 100 ? 18.466 -1.457 -12.828 1.00 95.12 100 VAL A N 1
ATOM 670 C CA . VAL A 1 100 ? 19.693 -1.748 -12.074 1.00 95.12 100 VAL A CA 1
ATOM 671 C C . VAL A 1 100 ? 20.943 -1.364 -12.867 1.00 95.12 100 VAL A C 1
ATOM 673 O O . VAL A 1 100 ? 21.872 -0.804 -12.292 1.00 95.12 100 VAL A O 1
ATOM 676 N N . ALA A 1 101 ? 20.962 -1.619 -14.179 1.00 95.06 101 ALA A N 1
ATOM 677 C CA . ALA A 1 101 ? 22.159 -1.404 -14.993 1.00 95.06 101 ALA A CA 1
ATOM 678 C C . ALA A 1 101 ? 22.334 0.050 -15.459 1.00 95.06 101 ALA A C 1
ATOM 680 O O . ALA A 1 101 ? 23.443 0.573 -15.439 1.00 95.06 101 ALA A O 1
ATOM 681 N N . SER A 1 102 ? 21.253 0.711 -15.889 1.00 95.25 102 SER A N 1
ATOM 682 C CA . SER A 1 102 ? 21.330 2.081 -16.430 1.00 95.25 102 SER A CA 1
ATOM 683 C C . SER A 1 102 ? 20.999 3.168 -15.411 1.00 95.25 102 SER A C 1
ATOM 685 O O . SER A 1 102 ? 21.247 4.340 -15.675 1.00 95.25 102 SER A O 1
ATOM 687 N N . GLY A 1 103 ? 20.388 2.811 -14.278 1.00 94.69 103 GLY A N 1
ATOM 688 C CA . GLY A 1 103 ? 19.875 3.774 -13.306 1.00 94.69 103 GLY A CA 1
ATOM 689 C C . GLY A 1 103 ? 18.617 4.525 -13.751 1.00 94.69 103 GLY A C 1
ATOM 690 O O . GLY A 1 103 ? 18.169 5.393 -13.006 1.00 94.69 103 GLY A O 1
ATOM 691 N N . ALA A 1 104 ? 18.043 4.203 -14.918 1.00 94.19 104 ALA A N 1
ATOM 692 C CA . ALA A 1 104 ? 16.809 4.818 -15.407 1.00 94.19 104 ALA A CA 1
ATOM 693 C C . ALA A 1 104 ? 15.661 4.610 -14.411 1.00 94.19 104 ALA A C 1
ATOM 695 O O . ALA A 1 104 ? 15.538 3.533 -13.828 1.00 94.19 104 ALA A O 1
ATOM 696 N N . THR A 1 105 ? 14.822 5.625 -14.222 1.00 95.50 105 THR A N 1
ATOM 697 C CA . THR A 1 105 ? 13.689 5.570 -13.294 1.00 95.50 105 THR A CA 1
ATOM 698 C C . THR A 1 105 ? 12.368 5.762 -14.016 1.00 95.50 105 THR A C 1
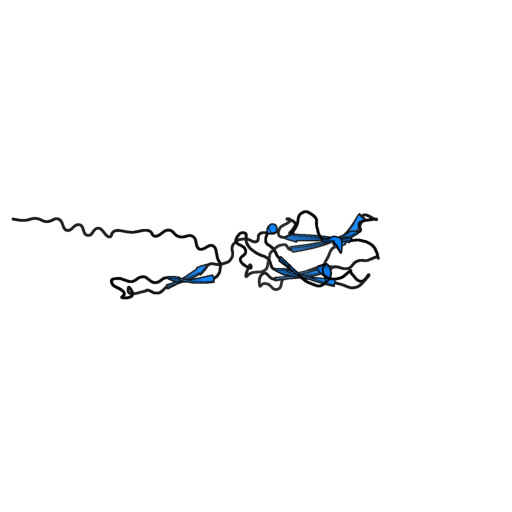ATOM 700 O O . THR A 1 105 ? 12.277 6.591 -14.918 1.00 95.50 105 THR A O 1
ATOM 703 N N . ALA A 1 106 ? 11.342 5.041 -13.575 1.00 94.12 106 ALA A N 1
ATOM 704 C CA . ALA A 1 106 ? 9.970 5.201 -14.038 1.00 94.12 106 ALA A CA 1
ATOM 705 C C . ALA A 1 106 ? 9.036 5.322 -12.831 1.00 94.12 106 ALA A C 1
ATOM 707 O O . ALA A 1 106 ? 9.103 4.511 -11.906 1.00 94.12 106 ALA A O 1
ATOM 708 N N . GLU A 1 107 ? 8.177 6.336 -12.827 1.00 95.56 107 GLU A N 1
ATOM 709 C CA . GLU A 1 107 ? 7.149 6.493 -11.799 1.00 95.56 107 GLU A CA 1
ATOM 710 C C . GLU A 1 107 ? 5.903 5.690 -12.171 1.00 95.56 107 GLU A C 1
ATOM 712 O O . GLU A 1 107 ? 5.490 5.644 -13.330 1.00 95.56 107 GLU A O 1
ATOM 717 N N . GLY A 1 108 ? 5.321 5.024 -11.178 1.00 94.00 108 GLY A N 1
ATOM 718 C CA . GLY A 1 108 ? 4.043 4.346 -11.310 1.00 94.00 108 GLY A CA 1
ATOM 719 C C . GLY A 1 108 ? 2.877 5.279 -11.012 1.00 94.00 108 GLY A C 1
ATOM 720 O O . GLY A 1 108 ? 2.992 6.232 -10.242 1.00 94.00 108 GLY A O 1
ATOM 721 N N . THR A 1 109 ? 1.716 4.966 -11.573 1.00 96.19 109 THR A N 1
ATOM 722 C CA . THR A 1 109 ? 0.458 5.627 -11.202 1.00 96.19 109 THR A CA 1
ATOM 723 C C . THR A 1 109 ? -0.128 4.967 -9.965 1.00 96.19 109 THR A C 1
ATOM 725 O O . THR A 1 109 ? -0.019 3.749 -9.835 1.00 96.19 109 THR A O 1
ATOM 728 N N . VAL A 1 110 ? -0.808 5.723 -9.102 1.00 97.50 110 VAL A N 1
ATOM 729 C CA . VAL A 1 110 ? -1.485 5.184 -7.914 1.00 97.50 110 VAL A CA 1
ATOM 730 C C . VAL A 1 110 ? -2.944 5.625 -7.888 1.00 97.50 110 VAL A C 1
ATOM 732 O O . VAL A 1 110 ? -3.244 6.811 -8.002 1.00 97.50 110 VAL A O 1
ATOM 735 N N . ALA A 1 111 ? -3.845 4.661 -7.721 1.00 97.56 111 ALA A N 1
ATOM 736 C CA . ALA A 1 111 ? -5.264 4.874 -7.482 1.00 97.56 111 ALA A CA 1
ATOM 737 C C . ALA A 1 111 ? -5.591 4.565 -6.015 1.00 97.56 111 ALA A C 1
ATOM 739 O O . ALA A 1 111 ? -5.272 3.482 -5.526 1.00 97.56 111 ALA A O 1
ATOM 740 N N . ASP A 1 112 ? -6.226 5.516 -5.332 1.00 97.56 112 ASP A N 1
ATOM 741 C CA . ASP A 1 112 ? -6.753 5.360 -3.974 1.00 97.56 112 ASP A CA 1
ATOM 742 C C . ASP A 1 112 ? -8.226 4.934 -4.028 1.00 97.56 112 ASP A C 1
ATOM 744 O O . ASP A 1 112 ? -9.067 5.649 -4.586 1.00 97.56 112 ASP A O 1
ATOM 748 N N . HIS A 1 113 ? -8.543 3.785 -3.427 1.00 97.12 113 HIS A N 1
ATOM 749 C CA . HIS A 1 113 ? -9.911 3.251 -3.363 1.00 97.12 113 HIS A CA 1
ATOM 750 C C . HIS A 1 113 ? -10.730 3.837 -2.210 1.00 97.12 113 HIS A C 1
ATOM 752 O O . HIS A 1 113 ? -11.917 3.544 -2.073 1.00 97.12 113 HIS A O 1
ATOM 758 N N . LYS A 1 114 ? -10.124 4.723 -1.410 1.00 95.88 114 LYS A N 1
ATOM 759 C CA . LYS A 1 114 ? -10.720 5.446 -0.276 1.00 95.88 114 LYS A CA 1
ATOM 760 C C . LYS A 1 114 ? -11.086 4.580 0.926 1.00 95.88 114 LYS A C 1
ATOM 762 O O . LYS A 1 114 ? -11.667 5.091 1.880 1.00 95.88 114 LYS A O 1
ATOM 767 N N . ASP A 1 115 ? -10.679 3.319 0.924 1.00 94.00 115 ASP A N 1
ATOM 768 C CA . ASP A 1 115 ? -10.921 2.339 1.987 1.00 94.00 115 ASP A CA 1
ATOM 769 C C . ASP A 1 115 ? -9.625 1.869 2.675 1.00 94.00 115 ASP A C 1
ATOM 771 O O . ASP A 1 115 ? -9.641 0.920 3.453 1.00 94.00 115 ASP A O 1
ATOM 775 N N . GLY A 1 116 ? -8.502 2.545 2.402 1.00 93.88 116 GLY A N 1
ATOM 776 C CA . GLY A 1 116 ? -7.166 2.167 2.874 1.00 93.88 116 GLY A CA 1
ATOM 777 C C . GLY A 1 116 ? -6.440 1.178 1.960 1.00 93.88 116 GLY A C 1
ATOM 778 O O . GLY A 1 116 ? -5.270 0.862 2.204 1.00 93.88 116 GLY A O 1
ATOM 779 N N . SER A 1 117 ? -7.087 0.726 0.886 1.00 96.50 117 SER A N 1
ATOM 780 C CA . SER A 1 117 ? -6.438 0.011 -0.203 1.00 96.50 117 SER A CA 1
ATOM 781 C C . SER A 1 117 ? -6.110 0.941 -1.377 1.00 96.50 117 SER A C 1
ATOM 783 O O . SER A 1 117 ? -6.799 1.926 -1.650 1.00 96.50 117 SER A O 1
ATOM 785 N N . TYR A 1 118 ? -5.023 0.622 -2.076 1.00 97.38 118 TYR A N 1
ATOM 786 C CA . TYR A 1 118 ? -4.538 1.355 -3.240 1.00 97.38 118 TYR A CA 1
ATOM 787 C C . TYR A 1 118 ? -4.125 0.369 -4.328 1.00 97.38 118 TYR A C 1
ATOM 789 O O . TYR A 1 118 ? -3.658 -0.740 -4.048 1.00 97.38 118 TYR A O 1
ATOM 797 N N . THR A 1 119 ? -4.238 0.792 -5.582 1.00 96.69 119 THR A N 1
ATOM 798 C CA . THR A 1 119 ? -3.665 0.074 -6.722 1.00 96.69 119 THR A CA 1
ATOM 799 C C . THR A 1 119 ? -2.625 0.950 -7.391 1.00 96.69 119 THR A C 1
ATOM 801 O O . THR A 1 119 ? -2.951 1.994 -7.950 1.00 96.69 119 THR A O 1
ATOM 804 N N . ALA A 1 120 ? -1.372 0.512 -7.346 1.00 96.12 120 ALA A N 1
ATOM 805 C CA . ALA A 1 120 ? -0.307 1.078 -8.149 1.00 96.12 120 ALA A CA 1
ATOM 806 C C . ALA A 1 120 ? -0.187 0.323 -9.480 1.00 96.12 120 ALA A C 1
ATOM 808 O O . ALA A 1 120 ? -0.432 -0.880 -9.535 1.00 96.12 120 ALA A O 1
ATOM 809 N N . ALA A 1 121 ? 0.214 1.008 -10.544 1.00 95.12 121 ALA A N 1
ATOM 810 C CA . ALA A 1 121 ? 0.594 0.384 -11.805 1.00 95.12 121 ALA A CA 1
ATOM 811 C C . ALA A 1 121 ? 1.966 0.904 -12.227 1.00 95.12 121 ALA A C 1
ATOM 813 O O . ALA A 1 121 ? 2.189 2.114 -12.267 1.00 95.12 121 ALA A O 1
ATOM 814 N N . VAL A 1 122 ? 2.881 -0.018 -12.517 1.00 94.50 122 VAL A N 1
ATOM 815 C CA . VAL A 1 122 ? 4.257 0.287 -12.922 1.00 94.50 122 VAL A CA 1
ATOM 816 C C . VAL A 1 122 ? 4.545 -0.314 -14.292 1.00 94.50 122 VAL A C 1
ATOM 818 O O . VAL A 1 122 ? 4.091 -1.417 -14.594 1.00 94.50 122 VAL A O 1
ATOM 821 N N . THR A 1 123 ? 5.309 0.400 -15.116 1.00 95.44 123 THR A N 1
ATOM 822 C CA . THR A 1 123 ? 5.641 -0.021 -16.482 1.00 95.44 123 THR A CA 1
ATOM 823 C C . THR A 1 123 ? 7.150 0.038 -16.668 1.00 95.44 123 THR A C 1
ATOM 825 O O . THR A 1 123 ? 7.746 1.106 -16.540 1.00 95.44 123 THR A O 1
ATOM 828 N N . ALA A 1 124 ? 7.768 -1.099 -16.982 1.00 94.75 124 ALA A N 1
ATOM 829 C CA . ALA A 1 124 ? 9.166 -1.139 -17.395 1.00 94.75 124 ALA A CA 1
ATOM 830 C C . ALA A 1 124 ? 9.267 -0.740 -18.874 1.00 94.75 124 ALA A C 1
ATOM 832 O O . ALA A 1 124 ? 8.575 -1.307 -19.719 1.00 94.75 124 ALA A O 1
ATOM 833 N N . ASP A 1 125 ? 10.130 0.216 -19.207 1.00 94.69 125 ASP A N 1
ATOM 834 C CA . ASP A 1 125 ? 10.328 0.688 -20.587 1.00 94.69 125 ASP A CA 1
ATOM 835 C C . ASP A 1 125 ? 11.341 -0.164 -21.374 1.00 94.69 125 ASP A C 1
ATOM 837 O O . ASP A 1 125 ? 11.438 -0.063 -22.598 1.00 94.69 125 ASP A O 1
ATOM 841 N N . ARG A 1 126 ? 12.088 -1.032 -20.682 1.00 94.50 126 ARG A N 1
ATOM 842 C CA . ARG A 1 126 ? 13.084 -1.939 -21.259 1.00 94.50 126 ARG A CA 1
ATOM 843 C C . ARG A 1 126 ? 13.270 -3.202 -20.436 1.00 94.50 126 ARG A C 1
ATOM 845 O O . ARG A 1 126 ? 12.976 -3.241 -19.243 1.00 94.50 126 ARG A O 1
ATOM 852 N N . ALA A 1 127 ? 13.821 -4.214 -21.098 1.00 94.31 127 ALA A N 1
ATOM 853 C CA . ALA A 1 127 ? 14.238 -5.450 -20.459 1.00 94.31 127 ALA A CA 1
ATOM 854 C C . ALA A 1 127 ? 15.477 -5.230 -19.579 1.00 94.31 127 ALA A C 1
ATOM 856 O O . ALA A 1 127 ? 16.352 -4.428 -19.916 1.00 94.31 127 ALA A O 1
ATOM 857 N N . GLY A 1 128 ? 15.545 -5.987 -18.489 1.00 93.50 128 GLY A N 1
ATOM 858 C CA . GLY A 1 128 ? 16.620 -5.954 -17.505 1.00 93.50 128 GLY A CA 1
ATOM 859 C C . GLY A 1 128 ? 16.064 -6.048 -16.089 1.00 93.50 128 GLY A C 1
ATOM 860 O O . GLY A 1 128 ? 14.851 -6.103 -15.903 1.00 93.50 128 GLY A O 1
ATOM 861 N N . ASP A 1 129 ? 16.957 -6.060 -15.105 1.00 94.19 129 ASP A N 1
ATOM 862 C CA . ASP A 1 129 ? 16.564 -6.089 -13.698 1.00 94.19 129 ASP A CA 1
ATOM 863 C C . ASP A 1 129 ? 16.088 -4.706 -13.251 1.00 94.19 129 ASP A C 1
ATOM 865 O O . ASP A 1 129 ? 16.778 -3.695 -13.460 1.00 94.19 129 ASP A O 1
ATOM 869 N N . TRP A 1 130 ? 14.954 -4.666 -12.557 1.00 94.94 130 TRP A N 1
ATOM 870 C CA . TRP A 1 130 ? 14.437 -3.449 -11.950 1.00 94.94 130 TRP A CA 1
ATOM 871 C C . TRP A 1 130 ? 14.322 -3.590 -10.434 1.00 94.94 130 TRP A C 1
ATOM 873 O O . TRP A 1 130 ? 14.085 -4.661 -9.880 1.00 94.94 130 TRP A O 1
ATOM 883 N N . THR A 1 131 ? 14.488 -2.467 -9.744 1.00 94.75 131 THR A N 1
ATOM 884 C CA . THR A 1 131 ? 14.176 -2.335 -8.323 1.00 94.75 131 THR A CA 1
ATOM 885 C C . THR A 1 131 ? 12.889 -1.534 -8.182 1.00 94.75 131 THR A C 1
ATOM 887 O O . THR A 1 131 ? 12.876 -0.332 -8.450 1.00 94.75 131 THR A O 1
ATOM 890 N N . LEU A 1 132 ? 11.821 -2.185 -7.731 1.00 94.69 132 LEU A N 1
ATOM 891 C CA . LEU A 1 132 ? 10.566 -1.559 -7.332 1.00 94.69 132 LEU A CA 1
ATOM 892 C C . LEU A 1 132 ? 10.684 -0.981 -5.919 1.00 94.69 132 LEU A C 1
ATOM 894 O O . LEU A 1 132 ? 10.980 -1.688 -4.953 1.00 94.69 132 LEU A O 1
ATOM 898 N N . THR A 1 133 ? 10.403 0.309 -5.791 1.00 95.19 133 THR A N 1
ATOM 899 C CA . THR A 1 133 ? 10.276 1.016 -4.518 1.00 95.19 133 THR A CA 1
ATOM 900 C C . THR A 1 133 ? 8.833 1.445 -4.321 1.00 95.19 133 THR A C 1
ATOM 902 O O . THR A 1 133 ? 8.249 2.069 -5.196 1.00 95.19 133 THR A O 1
ATOM 905 N N . VAL A 1 134 ? 8.274 1.140 -3.151 1.00 95.62 134 VAL A N 1
ATOM 906 C CA . VAL A 1 134 ? 6.961 1.639 -2.729 1.00 95.62 134 VAL A CA 1
ATOM 907 C C . VAL A 1 134 ? 7.132 2.414 -1.437 1.00 95.62 134 VAL A C 1
ATOM 909 O O . VAL A 1 134 ? 7.784 1.919 -0.510 1.00 95.62 134 VAL A O 1
ATOM 912 N N . ALA A 1 135 ? 6.553 3.607 -1.372 1.00 95.38 135 ALA A N 1
ATOM 913 C CA . ALA A 1 135 ? 6.588 4.466 -0.201 1.00 95.38 135 ALA A CA 1
ATOM 914 C C . ALA A 1 135 ? 5.185 4.927 0.203 1.00 95.38 135 ALA A C 1
ATOM 916 O O . ALA A 1 135 ? 4.293 5.066 -0.630 1.00 95.38 135 ALA A O 1
ATOM 917 N N . VAL A 1 136 ? 5.011 5.149 1.505 1.00 95.00 136 VAL A N 1
ATOM 918 C CA . VAL A 1 136 ? 3.796 5.691 2.110 1.00 95.00 136 VAL A CA 1
ATOM 919 C C . VAL A 1 136 ? 4.186 6.815 3.068 1.00 95.00 136 VAL A C 1
ATOM 921 O O . VAL A 1 136 ? 4.998 6.597 3.972 1.00 95.00 136 VAL A O 1
ATOM 924 N N . GLY A 1 137 ? 3.655 8.022 2.860 1.00 91.44 137 GLY A N 1
ATOM 925 C CA . GLY A 1 137 ? 4.020 9.225 3.620 1.00 91.44 137 GLY A CA 1
ATOM 926 C C . GLY A 1 137 ? 5.521 9.523 3.553 1.00 91.44 137 GLY A C 1
ATOM 927 O O . GLY A 1 137 ? 6.160 9.731 4.586 1.00 91.44 137 GLY A O 1
ATOM 928 N N . GLY A 1 138 ? 6.110 9.396 2.359 1.00 89.50 138 GLY A N 1
ATOM 929 C CA . GLY A 1 138 ? 7.546 9.581 2.116 1.00 89.50 138 GLY A CA 1
ATOM 930 C C . GLY A 1 138 ? 8.466 8.490 2.687 1.00 89.50 138 GLY A C 1
ATOM 931 O O . GLY A 1 138 ? 9.682 8.569 2.521 1.00 89.50 138 GLY A O 1
ATOM 932 N N . LYS A 1 139 ? 7.929 7.456 3.349 1.00 93.50 139 LYS A N 1
ATOM 933 C CA . LYS A 1 139 ? 8.716 6.357 3.934 1.00 93.50 139 LYS A CA 1
ATOM 934 C C . LYS A 1 139 ? 8.553 5.086 3.120 1.00 93.50 139 LYS A C 1
ATOM 936 O O . LYS A 1 139 ? 7.433 4.665 2.854 1.00 93.50 139 LYS A O 1
ATOM 941 N N . GLN A 1 140 ? 9.658 4.430 2.776 1.00 93.44 140 GLN A N 1
ATOM 942 C CA . GLN A 1 140 ? 9.601 3.158 2.059 1.00 93.44 140 GLN A CA 1
ATOM 943 C C . GLN A 1 140 ? 8.917 2.069 2.897 1.00 93.44 140 GLN A C 1
ATOM 945 O O . GLN A 1 140 ? 9.193 1.915 4.088 1.00 93.44 140 GLN A O 1
ATOM 950 N N . VAL A 1 141 ? 8.064 1.273 2.250 1.00 91.81 141 VAL A N 1
ATOM 951 C CA . VAL A 1 141 ? 7.392 0.115 2.865 1.00 91.81 141 VAL A CA 1
ATOM 952 C C . VAL A 1 141 ? 8.407 -0.975 3.236 1.00 91.81 141 VAL A C 1
ATOM 954 O O . VAL A 1 141 ? 8.246 -1.671 4.237 1.00 91.81 141 VAL A O 1
ATOM 957 N N . ARG A 1 142 ? 9.502 -1.089 2.470 1.00 80.81 142 ARG A N 1
ATOM 958 C CA . ARG A 1 142 ? 10.687 -1.895 2.803 1.00 80.81 142 ARG A CA 1
ATOM 959 C C . ARG A 1 142 ? 11.969 -1.165 2.420 1.00 80.81 142 ARG A C 1
ATOM 961 O O . ARG A 1 142 ? 12.033 -0.561 1.357 1.00 80.81 142 ARG A O 1
ATOM 968 N N . ALA A 1 143 ? 13.006 -1.308 3.245 1.00 69.38 143 ALA A N 1
ATOM 969 C CA . ALA A 1 143 ? 14.276 -0.599 3.076 1.00 69.38 143 ALA A CA 1
ATOM 970 C C . ALA A 1 143 ? 15.047 -0.970 1.792 1.00 69.38 143 ALA A C 1
ATOM 972 O O . ALA A 1 143 ? 15.724 -0.122 1.225 1.00 69.38 143 ALA A O 1
ATOM 973 N N . ALA A 1 144 ? 14.955 -2.220 1.322 1.00 69.31 144 ALA A N 1
ATOM 974 C CA . ALA A 1 144 ? 15.758 -2.709 0.194 1.00 69.31 144 ALA A CA 1
ATOM 975 C C . ALA A 1 144 ? 15.038 -2.687 -1.172 1.00 69.31 144 ALA A C 1
ATOM 977 O O . ALA A 1 144 ? 15.620 -3.111 -2.167 1.00 69.31 144 ALA A O 1
ATOM 978 N N . GLY A 1 145 ? 13.786 -2.214 -1.237 1.00 78.62 145 GLY A N 1
ATOM 979 C CA . GLY A 1 145 ? 12.946 -2.376 -2.430 1.00 78.62 145 GLY A CA 1
ATOM 980 C C . GLY A 1 145 ? 12.699 -3.850 -2.790 1.00 78.62 145 GLY A C 1
ATOM 981 O O . GLY A 1 145 ? 13.003 -4.758 -2.012 1.00 78.62 145 GLY A O 1
ATOM 982 N N . TYR A 1 146 ? 12.123 -4.088 -3.965 1.00 84.12 146 TYR A N 1
ATOM 983 C CA . TYR A 1 146 ? 11.842 -5.421 -4.502 1.00 84.12 146 TYR A CA 1
ATOM 984 C C . TYR A 1 146 ? 12.518 -5.565 -5.860 1.00 84.12 146 TYR A C 1
ATOM 986 O O . TYR A 1 146 ? 12.381 -4.684 -6.702 1.00 84.12 146 TYR A O 1
ATOM 994 N N . LYS A 1 147 ? 13.255 -6.656 -6.074 1.00 86.44 147 LYS A N 1
ATOM 995 C CA . LYS A 1 147 ? 13.781 -6.999 -7.400 1.00 86.44 147 LYS A CA 1
ATOM 996 C C . LYS A 1 147 ? 12.652 -7.613 -8.217 1.00 86.44 147 LYS A C 1
ATOM 998 O O . LYS A 1 147 ? 12.032 -8.561 -7.733 1.00 86.44 147 LYS A O 1
ATOM 1003 N N . VAL A 1 148 ? 12.385 -7.044 -9.388 1.00 82.44 148 VAL A N 1
ATOM 1004 C CA . VAL A 1 148 ? 11.243 -7.379 -10.246 1.00 82.44 148 VAL A CA 1
ATOM 1005 C C . VAL A 1 148 ? 11.634 -7.391 -11.720 1.00 82.44 148 VAL A C 1
ATOM 1007 O O . VAL A 1 148 ? 12.624 -6.698 -12.064 1.00 82.44 148 VAL A O 1
#

Organism: NCBI:txid1411642

Sequence (148 aa):
AGGGGGGSGAMAMTFEGALTKAGGYVVRATVEGKEVRGWPRIVRV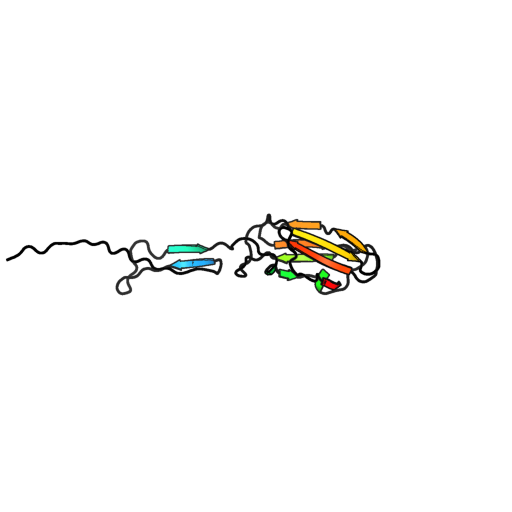APGAVAAAKTLLCGEALARPLVVGAPTPLAIQTMDAHGNACAAGGAEVSASLKHVASGATAEGTVADHKDGSYTAAVTADRAGDWTLTVAVGGKQVRAAGYKV

Foldseek 3Di:
DDDDDPPPPPDDDDDDDDDLEFDKDWDFDDDPNHTDPPDGDIDGDAFDDWDLQLKDKDADVQVDDADAPDWGKIKIFTHHPSNYTHQFWDWDKWKKKAAPPPRDIDTWDWDTPGGRMIMTITHHNDDHWIFMFMDTNNHTSDDRGGTD

InterPro domains:
  IPR001298 Filamin/ABP280 repeat [SM00557] (51-146)
  IPR013783 Immunoglobulin-like fold [G3DSA:2.60.40.10] (49-148)
  IPR014756 Immunoglobulin E-set [SSF81296] (50-142)
  IPR017868 Filamin/ABP280 repeat-like [PF00630] (52-142)
  IPR017868 Filamin/ABP280 repeat-like [PS50194] (47-148)